Protein AF-A0A3D1TR22-F1 (afdb_monomer_lite)

Foldseek 3Di:
DDDPVVVQVVCLVDVDWDDDDDKTFGFDWDCWDADPVRDTDTATFTNDIPPDDGDHPDPDD

Secondary structure (DSSP, 8-state):
---HHHHHHHHHH--PPPS-SS--EEEEEEEEEE-TTS-EEEEEEEEEESSSS--BS----

Radius of gyration: 13.89 Å; chains: 1; bounding box: 28×28×37 Å

Sequence (61 aa):
MMALSTLTAEIELRPELPSGGDERFAGFGVMGLPFASGHVLAMRRFPASSIGPVHSTHDGL

Structure (mmCIF, N/CA/C/O backbone):
data_AF-A0A3D1TR22-F1
#
_entry.id   AF-A0A3D1TR22-F1
#
loop_
_atom_site.group_PDB
_atom_site.id
_atom_site.type_symbol
_atom_site.label_atom_id
_atom_site.label_alt_id
_atom_site.label_comp_id
_atom_site.label_asym_id
_atom_site.label_entity_id
_atom_site.label_seq_id
_atom_site.pdbx_PDB_ins_code
_atom_site.Cartn_x
_atom_site.Cartn_y
_atom_site.Cartn_z
_atom_site.occupancy
_atom_site.B_iso_or_equiv
_atom_site.auth_seq_id
_atom_site.auth_comp_id
_atom_site.auth_asym_id
_atom_site.auth_atom_id
_atom_site.pdbx_PDB_model_num
ATOM 1 N N . MET A 1 1 ? -9.818 -15.984 -8.883 1.00 69.94 1 MET A N 1
ATOM 2 C CA . MET A 1 1 ? -9.638 -14.819 -7.990 1.00 69.94 1 MET A CA 1
ATOM 3 C C . MET A 1 1 ? -8.250 -14.927 -7.372 1.00 69.94 1 MET A C 1
ATOM 5 O O . MET A 1 1 ? -7.973 -15.970 -6.795 1.00 69.94 1 MET A O 1
ATOM 9 N N . MET A 1 2 ? -7.373 -13.935 -7.544 1.00 80.25 2 MET A N 1
ATOM 10 C CA . MET A 1 2 ? -6.070 -13.894 -6.854 1.00 80.25 2 MET A CA 1
ATOM 11 C C . MET A 1 2 ? -6.265 -13.416 -5.409 1.00 80.25 2 MET A C 1
ATOM 13 O O . MET A 1 2 ? -7.139 -12.587 -5.154 1.00 80.25 2 MET A O 1
ATOM 17 N N . ALA A 1 3 ? -5.478 -13.939 -4.467 1.00 89.12 3 ALA A N 1
ATOM 18 C CA . ALA A 1 3 ? -5.484 -13.443 -3.094 1.00 89.12 3 ALA A CA 1
ATOM 19 C C . ALA A 1 3 ? -4.835 -12.052 -3.033 1.00 89.12 3 ALA A C 1
ATOM 21 O O . ALA A 1 3 ? -3.870 -11.780 -3.748 1.00 89.12 3 ALA A O 1
ATOM 22 N N . LEU A 1 4 ? -5.330 -11.187 -2.142 1.00 84.31 4 LEU A N 1
ATOM 23 C CA . LEU A 1 4 ? -4.776 -9.841 -1.954 1.00 84.31 4 LEU A CA 1
ATOM 24 C C . LEU A 1 4 ? -3.285 -9.886 -1.590 1.00 84.31 4 LEU A C 1
ATOM 26 O O . LEU A 1 4 ? -2.506 -9.090 -2.097 1.00 84.31 4 LEU A O 1
ATOM 30 N N . SER A 1 5 ? -2.876 -10.872 -0.788 1.00 87.06 5 SER A N 1
ATOM 31 C CA . SER A 1 5 ? -1.472 -11.095 -0.433 1.00 87.06 5 SER A CA 1
ATOM 32 C C . SER A 1 5 ? -0.585 -11.396 -1.644 1.00 87.06 5 SER A C 1
ATOM 34 O O . SER A 1 5 ? 0.548 -10.925 -1.696 1.00 87.06 5 SER A O 1
ATOM 36 N N . THR A 1 6 ? -1.091 -12.141 -2.631 1.00 90.56 6 THR A N 1
ATOM 37 C CA . THR A 1 6 ? -0.366 -12.435 -3.875 1.00 90.56 6 THR A CA 1
ATOM 38 C C . THR A 1 6 ? -0.163 -11.169 -4.701 1.00 90.56 6 THR A C 1
ATOM 40 O O . THR A 1 6 ? 0.948 -10.919 -5.157 1.00 90.56 6 THR A O 1
ATOM 43 N N . LEU A 1 7 ? -1.201 -10.336 -4.821 1.00 87.62 7 LEU A N 1
ATOM 44 C CA . LEU A 1 7 ? -1.113 -9.056 -5.526 1.00 87.62 7 LEU A CA 1
ATOM 45 C C . LEU A 1 7 ? -0.131 -8.096 -4.838 1.00 87.62 7 LEU A C 1
ATOM 47 O O . LEU A 1 7 ? 0.679 -7.454 -5.499 1.00 87.62 7 LEU A O 1
ATOM 51 N N . THR A 1 8 ? -0.163 -8.028 -3.506 1.00 88.75 8 THR A 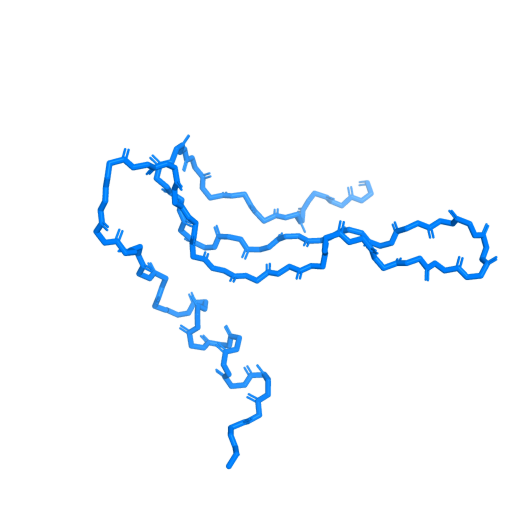N 1
ATOM 52 C CA . THR A 1 8 ? 0.787 -7.227 -2.730 1.00 88.75 8 THR A CA 1
ATOM 53 C C . THR A 1 8 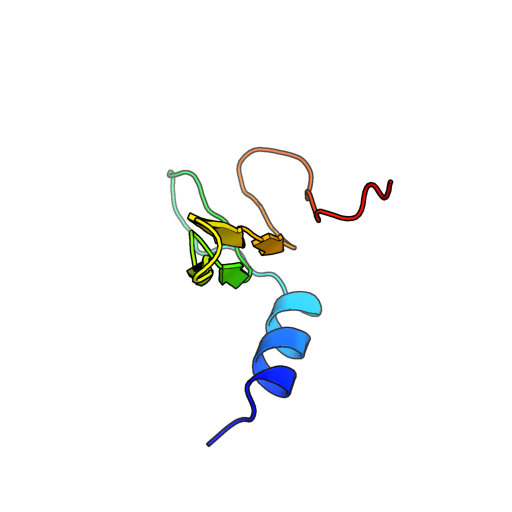? 2.226 -7.676 -2.971 1.00 88.75 8 THR A C 1
ATOM 55 O O . THR A 1 8 ? 3.082 -6.840 -3.239 1.00 88.75 8 THR A O 1
ATOM 58 N N . ALA A 1 9 ? 2.497 -8.983 -2.924 1.00 89.56 9 ALA A N 1
ATOM 59 C CA . ALA A 1 9 ? 3.837 -9.517 -3.161 1.00 89.56 9 ALA A CA 1
ATOM 60 C C . ALA A 1 9 ? 4.346 -9.219 -4.581 1.00 89.56 9 ALA A C 1
ATOM 62 O O . ALA A 1 9 ? 5.525 -8.924 -4.763 1.00 89.56 9 ALA A O 1
ATOM 63 N N . GLU A 1 10 ? 3.465 -9.263 -5.581 1.00 89.31 10 GLU A N 1
ATOM 64 C CA . GLU A 1 10 ? 3.814 -8.940 -6.965 1.00 89.31 10 GLU A CA 1
ATOM 65 C C . GLU A 1 10 ? 4.192 -7.461 -7.136 1.00 89.31 10 GLU A C 1
ATOM 67 O O . GLU A 1 10 ? 5.240 -7.165 -7.711 1.00 89.31 10 GLU A O 1
ATOM 72 N N . ILE A 1 11 ? 3.399 -6.547 -6.565 1.00 89.06 11 ILE A N 1
ATOM 73 C CA . ILE A 1 11 ? 3.662 -5.097 -6.588 1.00 89.06 11 ILE A CA 1
ATOM 74 C C . ILE A 1 11 ? 4.983 -4.753 -5.883 1.00 89.06 11 ILE A C 1
ATOM 76 O O . ILE A 1 11 ? 5.697 -3.847 -6.308 1.00 89.06 11 ILE A O 1
ATOM 80 N N . GLU A 1 12 ? 5.323 -5.476 -4.816 1.00 89.62 12 GLU A N 1
ATOM 81 C CA . GLU A 1 12 ? 6.583 -5.305 -4.082 1.00 89.62 12 GLU A CA 1
ATOM 82 C C . GLU A 1 12 ? 7.795 -5.822 -4.869 1.00 89.62 12 GLU A C 1
ATOM 84 O O . GLU A 1 12 ? 8.855 -5.200 -4.848 1.00 89.62 12 GLU A O 1
ATOM 89 N N . LEU A 1 13 ? 7.652 -6.955 -5.567 1.00 90.81 13 LEU A N 1
ATOM 90 C CA . LEU A 1 13 ? 8.745 -7.580 -6.314 1.00 90.81 13 LEU A CA 1
ATOM 91 C C . LEU A 1 13 ? 9.038 -6.858 -7.636 1.00 90.81 13 LEU A C 1
ATOM 93 O O . LEU A 1 13 ? 10.183 -6.851 -8.090 1.00 90.81 13 LEU A O 1
ATOM 97 N N . ARG A 1 14 ? 8.009 -6.293 -8.277 1.00 89.50 14 ARG A N 1
ATOM 98 C CA . ARG A 1 14 ? 8.108 -5.638 -9.589 1.00 89.50 14 ARG A CA 1
ATOM 99 C C . ARG A 1 14 ? 7.368 -4.298 -9.601 1.00 89.50 14 ARG A C 1
ATOM 101 O O . ARG A 1 14 ? 6.304 -4.183 -10.210 1.00 89.50 14 ARG A O 1
ATOM 108 N N . PRO A 1 15 ? 7.913 -3.272 -8.932 1.00 87.25 15 PRO A N 1
ATOM 109 C CA . PRO A 1 15 ? 7.275 -1.969 -8.883 1.00 87.25 15 PRO A CA 1
ATOM 110 C C . PRO A 1 15 ? 7.532 -1.197 -10.185 1.00 87.25 15 PRO A C 1
ATOM 112 O O . PRO A 1 15 ? 8.530 -0.492 -10.331 1.00 87.25 15 PRO A O 1
ATOM 115 N N . GLU A 1 16 ? 6.625 -1.338 -11.149 1.00 89.44 16 GLU A N 1
ATOM 116 C CA . GLU A 1 16 ? 6.679 -0.618 -12.424 1.00 89.44 16 GLU A CA 1
ATOM 117 C C . GLU A 1 16 ? 5.847 0.667 -12.368 1.00 89.44 16 GLU A C 1
ATOM 119 O O . GLU A 1 16 ? 4.673 0.659 -11.993 1.00 89.44 16 GLU A O 1
ATOM 124 N N . LEU A 1 17 ? 6.450 1.790 -12.768 1.00 89.62 17 LEU A N 1
ATOM 125 C CA . LEU A 1 17 ? 5.720 3.042 -12.945 1.00 89.62 17 LEU A CA 1
ATOM 126 C C . LEU A 1 17 ? 5.097 3.088 -14.344 1.00 89.62 17 LEU A C 1
ATOM 128 O O . LEU A 1 17 ? 5.811 2.886 -15.330 1.00 89.62 17 LEU A O 1
ATOM 132 N N . PRO A 1 18 ? 3.811 3.453 -14.467 1.00 86.50 18 PRO A N 1
ATOM 133 C CA . PRO A 1 18 ? 3.222 3.772 -15.759 1.00 86.50 18 PRO A CA 1
ATOM 134 C C . PRO A 1 18 ? 4.002 4.894 -16.462 1.00 86.50 18 PRO A C 1
ATOM 136 O O . PRO A 1 18 ? 4.540 5.799 -15.818 1.00 86.50 18 PRO A O 1
ATOM 139 N N . SER A 1 19 ? 4.046 4.891 -17.793 1.00 89.19 19 SER A N 1
ATOM 140 C CA . SER A 1 19 ? 4.578 6.026 -18.558 1.00 89.19 19 SER A CA 1
ATOM 141 C C . SER A 1 19 ? 3.729 7.285 -18.339 1.00 89.19 19 SER A C 1
ATOM 143 O O . SER A 1 19 ? 2.507 7.187 -18.263 1.00 89.19 19 SER A O 1
ATOM 145 N N . GLY A 1 20 ? 4.345 8.468 -18.286 1.00 90.69 20 GLY A N 1
ATOM 146 C CA . GLY A 1 20 ? 3.624 9.736 -18.131 1.00 90.69 20 GLY A CA 1
ATOM 147 C C . GLY A 1 20 ? 4.531 10.894 -17.716 1.00 90.69 20 GLY A C 1
ATOM 148 O O . GLY A 1 20 ? 5.680 10.675 -17.337 1.00 90.69 20 GLY A O 1
ATOM 149 N N . GLY A 1 21 ? 4.017 12.122 -17.813 1.00 90.38 21 GLY A N 1
ATOM 150 C CA . GLY A 1 21 ? 4.704 13.336 -17.347 1.00 90.38 21 GLY A CA 1
ATOM 151 C C . GLY A 1 21 ? 4.379 13.718 -15.900 1.00 90.38 21 GLY A C 1
ATOM 152 O O . GLY A 1 21 ? 5.145 14.453 -15.287 1.00 90.38 21 GLY A O 1
ATOM 153 N N . ASP A 1 22 ? 3.278 13.196 -15.356 1.00 93.31 22 ASP A N 1
ATOM 154 C CA . ASP A 1 22 ? 2.788 13.529 -14.017 1.00 93.31 22 ASP A CA 1
ATOM 155 C C . ASP A 1 22 ? 3.542 12.791 -12.898 1.00 93.31 22 ASP A C 1
ATOM 157 O O . ASP A 1 22 ? 4.335 11.864 -13.134 1.00 93.31 22 ASP A O 1
ATOM 161 N N . GLU A 1 23 ? 3.250 13.186 -11.656 1.00 90.50 23 GLU A N 1
ATOM 162 C CA . GLU A 1 23 ? 3.678 12.470 -10.456 1.00 90.50 23 GLU A CA 1
ATOM 163 C C . GLU A 1 23 ? 3.024 11.088 -10.397 1.00 90.50 23 GLU A C 1
ATOM 165 O O . GLU A 1 23 ? 1.805 10.941 -10.503 1.00 90.50 23 GLU A O 1
ATOM 170 N N . ARG A 1 24 ? 3.845 10.051 -10.244 1.00 91.06 24 ARG A N 1
ATOM 171 C CA . ARG A 1 24 ? 3.413 8.656 -10.321 1.00 91.06 24 ARG A CA 1
ATOM 172 C C . ARG A 1 24 ? 3.999 7.847 -9.184 1.00 91.06 24 ARG A C 1
ATOM 174 O O . ARG A 1 24 ? 5.163 8.013 -8.819 1.00 91.06 24 ARG A O 1
ATOM 181 N N . PHE A 1 25 ? 3.195 6.909 -8.703 1.00 89.62 25 PHE A N 1
ATOM 182 C CA . PHE A 1 25 ? 3.549 5.973 -7.646 1.00 89.62 25 PHE A CA 1
ATOM 183 C C . PHE A 1 25 ? 3.039 4.583 -8.023 1.00 89.62 25 PHE A C 1
ATOM 185 O O . PHE A 1 25 ? 1.929 4.454 -8.540 1.00 89.62 25 PHE A O 1
ATOM 192 N N . ALA A 1 26 ? 3.824 3.549 -7.731 1.00 90.44 26 ALA A N 1
ATOM 193 C CA . ALA A 1 26 ? 3.374 2.161 -7.751 1.00 90.44 26 ALA A CA 1
ATOM 194 C C . ALA A 1 26 ? 3.390 1.635 -6.320 1.00 90.44 26 ALA A C 1
ATOM 196 O O . ALA A 1 26 ? 4.376 1.830 -5.605 1.00 90.44 26 ALA A O 1
ATOM 197 N N . GLY A 1 27 ? 2.298 1.005 -5.887 1.00 89.69 27 GL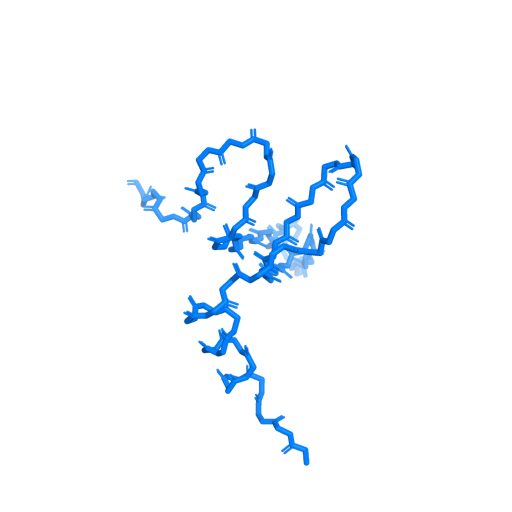Y A N 1
ATOM 198 C CA . GLY A 1 27 ? 2.159 0.555 -4.509 1.00 89.69 27 GLY A CA 1
ATOM 199 C C . GLY A 1 27 ? 0.718 0.453 -4.031 1.00 89.69 27 GLY A C 1
ATOM 200 O O . GLY A 1 27 ? -0.223 0.429 -4.820 1.00 89.69 27 GLY A O 1
ATOM 201 N N . PHE A 1 28 ? 0.557 0.404 -2.714 1.00 89.25 28 PHE A N 1
ATOM 202 C CA . PHE A 1 28 ? -0.737 0.279 -2.049 1.00 89.25 28 PHE A CA 1
ATOM 203 C C . PHE A 1 28 ? -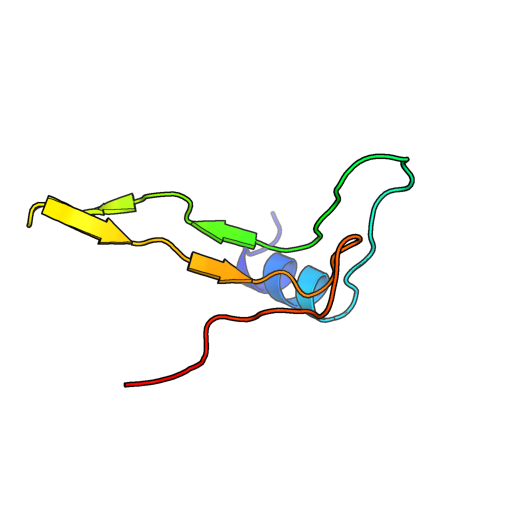0.769 1.108 -0.764 1.00 89.25 28 PHE A C 1
ATOM 205 O O . PHE A 1 28 ? 0.262 1.516 -0.224 1.00 89.25 28 PHE A O 1
ATOM 212 N N . GLY A 1 29 ? -1.972 1.367 -0.263 1.00 89.44 29 GLY A N 1
ATOM 213 C CA . GLY A 1 29 ? -2.148 2.121 0.964 1.00 89.44 29 GLY A CA 1
ATOM 214 C C . GLY A 1 29 ? -3.592 2.173 1.436 1.00 89.44 29 GLY A C 1
ATOM 215 O O . GLY A 1 29 ? -4.522 1.819 0.714 1.00 89.44 29 GLY A O 1
ATOM 216 N N . VAL A 1 30 ? -3.753 2.653 2.663 1.00 90.50 30 VAL A N 1
ATOM 217 C CA . VAL A 1 30 ? -5.021 3.037 3.274 1.00 90.50 30 VAL A CA 1
ATOM 218 C C . VAL A 1 30 ? -4.987 4.551 3.432 1.00 90.50 30 VAL A C 1
ATOM 220 O O . VAL A 1 30 ? -4.150 5.069 4.164 1.00 90.50 30 VAL A O 1
ATOM 223 N N . MET A 1 31 ? -5.871 5.269 2.741 1.00 89.44 31 MET A N 1
ATOM 224 C CA . MET A 1 31 ? -5.829 6.740 2.733 1.00 89.44 31 MET A CA 1
ATOM 225 C C . MET A 1 31 ? -6.524 7.384 3.941 1.00 89.44 31 MET A C 1
ATOM 227 O O . MET A 1 31 ?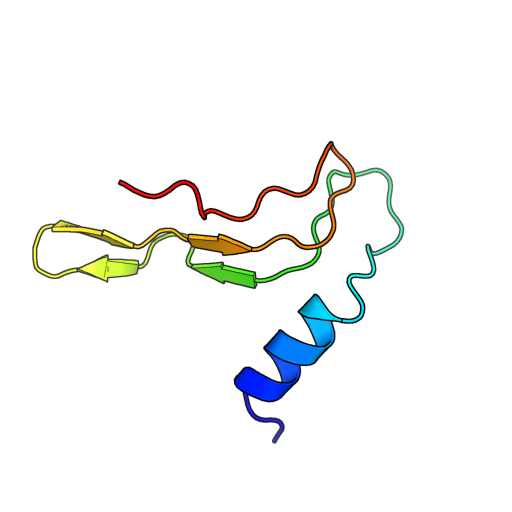 -6.253 8.540 4.248 1.00 89.44 31 MET A O 1
ATOM 231 N N . GLY A 1 32 ? -7.383 6.652 4.655 1.00 87.19 32 GLY A N 1
ATOM 232 C CA . GLY A 1 32 ? -8.044 7.182 5.847 1.00 87.19 32 GLY A CA 1
ATOM 233 C C . GLY A 1 32 ? -9.178 6.298 6.341 1.00 87.19 32 GLY A C 1
ATOM 234 O O . GLY A 1 32 ? -10.345 6.598 6.106 1.00 87.19 32 GLY A O 1
ATOM 235 N N . LEU A 1 33 ? -8.837 5.201 7.016 1.00 93.12 33 LEU A N 1
ATOM 236 C CA . LEU A 1 33 ? -9.819 4.318 7.643 1.00 93.12 33 LEU A CA 1
ATOM 237 C C . LEU A 1 33 ? -10.130 4.822 9.066 1.00 93.12 33 LEU A C 1
ATOM 239 O O . LEU A 1 33 ? -9.237 4.782 9.916 1.00 93.12 33 LEU A O 1
ATOM 243 N N . PRO A 1 34 ? -11.355 5.300 9.351 1.00 94.44 34 PRO A N 1
ATOM 244 C CA . PRO A 1 34 ? -11.709 5.783 10.680 1.00 94.44 34 PRO A CA 1
ATOM 245 C C . PRO A 1 34 ? -11.935 4.629 11.665 1.00 94.44 34 PRO A C 1
ATOM 247 O O . PRO A 1 34 ? -12.549 3.615 11.333 1.00 94.44 34 PRO A O 1
ATOM 250 N N . PHE A 1 35 ? -11.505 4.822 12.911 1.00 94.88 35 PHE A N 1
ATOM 251 C CA . PHE A 1 35 ? -11.868 3.977 14.047 1.00 94.88 35 PHE A CA 1
ATOM 252 C C . PHE A 1 35 ? -12.978 4.629 14.872 1.00 94.88 35 PHE A C 1
ATOM 254 O O . PHE A 1 35 ? -13.057 5.852 14.960 1.00 94.88 35 PHE A O 1
ATOM 261 N N . ALA A 1 36 ? -13.766 3.821 15.589 1.00 96.69 36 ALA A N 1
ATOM 262 C CA . ALA A 1 36 ? -14.805 4.317 16.502 1.00 96.69 36 ALA A CA 1
ATOM 263 C C . ALA A 1 36 ? -14.269 5.302 17.565 1.00 96.69 36 ALA A C 1
ATOM 265 O O . ALA A 1 36 ? -14.996 6.169 18.032 1.00 96.69 36 ALA A O 1
ATOM 266 N N . SER A 1 37 ? -12.981 5.201 17.910 1.00 95.44 37 SER A N 1
ATOM 267 C CA . SER A 1 37 ? -12.289 6.130 18.815 1.00 95.44 37 SER A CA 1
ATOM 268 C C . SER A 1 37 ? -12.074 7.552 18.268 1.00 95.44 37 SER A C 1
ATOM 270 O O . SER A 1 37 ? -11.629 8.412 19.016 1.00 95.44 37 SER A O 1
ATOM 272 N N . GLY A 1 38 ? -12.309 7.796 16.975 1.00 93.44 38 GLY A N 1
ATOM 273 C CA . GLY A 1 38 ? -12.007 9.068 16.304 1.00 93.44 38 GLY A CA 1
ATOM 274 C C . GLY A 1 38 ? -10.609 9.153 15.673 1.00 93.44 38 GLY A C 1
ATOM 275 O O . GLY A 1 38 ? -10.361 10.056 14.880 1.00 93.44 38 GLY A O 1
ATOM 276 N N . HIS A 1 39 ? -9.708 8.206 15.958 1.00 94.75 39 HIS A N 1
ATOM 277 C CA . HIS A 1 39 ? -8.433 8.075 15.243 1.00 94.75 39 HIS A CA 1
ATOM 278 C C . HIS A 1 39 ? -8.632 7.571 13.807 1.00 94.75 39 HIS A C 1
ATOM 280 O O . HIS A 1 39 ? -9.631 6.920 13.492 1.00 94.75 39 HIS A O 1
ATOM 286 N N . VAL A 1 40 ? -7.638 7.811 12.952 1.00 92.50 40 VAL A N 1
ATOM 287 C CA . VAL A 1 40 ? -7.633 7.376 11.551 1.00 92.50 40 VAL A CA 1
ATOM 288 C C . VAL A 1 40 ? -6.378 6.554 11.275 1.00 92.50 40 VAL A C 1
ATOM 290 O O . VAL A 1 40 ? -5.271 6.994 11.580 1.00 92.50 40 VAL A O 1
ATOM 293 N N . LEU A 1 41 ? -6.540 5.373 10.674 1.00 90.38 41 LEU A N 1
ATOM 294 C CA . LEU A 1 41 ? -5.433 4.640 10.064 1.00 90.38 41 LEU A CA 1
ATOM 295 C C . LEU A 1 41 ? -5.158 5.224 8.679 1.00 90.38 41 LEU A C 1
ATOM 297 O O . LEU A 1 41 ? -6.007 5.150 7.786 1.00 90.38 41 LEU A O 1
ATOM 301 N N . ALA A 1 42 ? -3.947 5.741 8.503 1.00 92.38 42 ALA A N 1
ATOM 302 C CA . ALA A 1 42 ? -3.384 6.077 7.207 1.00 92.38 42 ALA A CA 1
ATOM 303 C C . ALA A 1 42 ? -2.059 5.329 7.030 1.00 92.38 42 ALA A C 1
ATOM 305 O O . ALA A 1 42 ? -1.227 5.292 7.936 1.00 92.38 42 ALA A O 1
ATOM 306 N N . MET A 1 43 ? -1.872 4.703 5.874 1.00 89.25 43 MET A N 1
ATOM 307 C CA . MET A 1 43 ? -0.692 3.902 5.566 1.00 89.25 43 MET A CA 1
ATOM 308 C C . MET A 1 43 ? -0.421 3.953 4.064 1.00 89.25 43 MET A C 1
ATOM 310 O O . MET A 1 43 ? -1.346 3.902 3.259 1.00 89.25 43 MET A O 1
ATOM 314 N N . ARG A 1 44 ? 0.853 4.048 3.679 1.00 87.94 44 ARG A N 1
ATOM 315 C CA . ARG A 1 44 ? 1.293 4.006 2.281 1.00 87.94 44 ARG A CA 1
ATOM 316 C C . ARG A 1 44 ? 2.558 3.168 2.148 1.00 87.94 44 ARG A C 1
ATOM 318 O O . ARG A 1 44 ? 3.466 3.280 2.970 1.00 87.94 44 ARG A O 1
ATOM 325 N N . ARG A 1 45 ? 2.624 2.344 1.105 1.00 89.44 45 ARG A N 1
ATOM 326 C CA . ARG A 1 45 ? 3.815 1.596 0.697 1.00 89.44 45 ARG A CA 1
ATOM 327 C C . ARG A 1 45 ? 3.995 1.771 -0.800 1.00 89.44 45 ARG A C 1
ATOM 329 O O . ARG A 1 45 ? 3.261 1.174 -1.581 1.00 89.44 45 ARG A O 1
ATOM 336 N N . PHE A 1 46 ? 4.953 2.615 -1.175 1.00 90.50 46 PHE A N 1
ATOM 337 C CA . PHE A 1 46 ? 5.224 2.991 -2.564 1.00 90.50 46 PHE A CA 1
ATOM 338 C C . PHE A 1 46 ? 6.607 2.510 -3.004 1.00 90.50 46 PHE A C 1
ATOM 340 O O . PHE A 1 46 ? 7.548 3.300 -2.985 1.00 90.50 46 PHE A O 1
ATOM 347 N N . PRO A 1 47 ? 6.763 1.226 -3.371 1.00 88.19 47 PRO A N 1
ATOM 348 C CA . PRO A 1 47 ? 8.036 0.668 -3.823 1.00 88.19 47 PRO A CA 1
ATOM 349 C C . PRO A 1 47 ? 8.608 1.319 -5.097 1.00 88.19 47 PRO A C 1
ATOM 351 O O . PRO A 1 47 ? 9.792 1.136 -5.363 1.00 88.19 47 PRO A O 1
ATOM 354 N N . ALA A 1 48 ? 7.831 2.116 -5.846 1.00 89.88 48 ALA A N 1
ATOM 355 C CA . ALA A 1 48 ? 8.364 3.042 -6.850 1.00 89.88 48 ALA A CA 1
ATOM 356 C C . ALA A 1 48 ? 7.633 4.395 -6.847 1.00 89.88 48 ALA A C 1
ATOM 358 O O . ALA A 1 48 ? 6.424 4.471 -6.617 1.00 89.88 48 ALA A O 1
ATOM 359 N N . SER A 1 49 ? 8.384 5.459 -7.140 1.00 90.81 49 SER A N 1
ATOM 360 C CA . SER A 1 49 ? 7.926 6.851 -7.207 1.00 90.81 49 SER A CA 1
ATOM 361 C C . SER A 1 49 ? 8.686 7.599 -8.302 1.00 90.81 49 SER A C 1
ATOM 363 O O . SER A 1 49 ? 9.881 7.369 -8.486 1.00 90.81 49 SER A O 1
ATOM 365 N N . SER A 1 50 ? 8.019 8.506 -9.018 1.00 88.69 50 SER A N 1
ATOM 366 C CA . SER A 1 50 ? 8.670 9.377 -10.005 1.00 88.69 50 SER A CA 1
ATOM 367 C C . SER A 1 50 ? 9.261 10.658 -9.407 1.00 88.69 50 SER A C 1
ATOM 369 O O . SER A 1 50 ? 9.885 11.421 -10.138 1.00 88.69 50 SER A O 1
ATOM 371 N N . ILE A 1 51 ? 9.035 10.928 -8.115 1.00 86.56 51 ILE A N 1
ATOM 372 C CA . ILE A 1 51 ? 9.315 12.235 -7.491 1.00 86.56 51 ILE A CA 1
ATOM 373 C C . ILE A 1 51 ? 10.316 12.192 -6.327 1.00 86.56 51 ILE A C 1
ATOM 375 O O . ILE A 1 51 ? 10.422 13.148 -5.565 1.00 86.56 51 ILE A O 1
ATOM 379 N N . GLY A 1 52 ? 11.062 11.100 -6.156 1.00 73.00 52 GLY A N 1
ATOM 380 C CA . GLY A 1 52 ? 12.088 11.007 -5.115 1.00 73.00 52 GLY A CA 1
ATOM 381 C C . GLY A 1 52 ? 12.323 9.585 -4.611 1.00 73.00 52 GLY A C 1
ATOM 382 O O . GLY A 1 52 ? 11.774 8.637 -5.176 1.00 73.00 52 GLY A O 1
ATOM 383 N N . PRO A 1 53 ? 13.137 9.422 -3.549 1.00 70.62 53 PRO A N 1
ATOM 384 C CA . PRO A 1 53 ? 13.416 8.120 -2.953 1.00 70.62 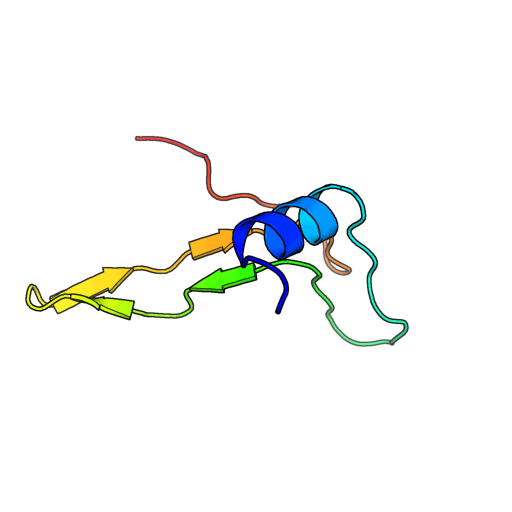53 PRO A CA 1
ATOM 385 C C . PRO A 1 53 ? 12.136 7.389 -2.539 1.00 70.62 53 PRO A C 1
ATOM 387 O O . PRO A 1 53 ? 11.115 8.002 -2.229 1.00 70.62 53 PRO A O 1
ATOM 390 N N . VAL A 1 54 ? 12.190 6.064 -2.481 1.00 66.88 54 VAL A N 1
ATOM 391 C CA . VAL A 1 54 ? 11.088 5.231 -1.986 1.00 66.88 54 VAL A CA 1
ATOM 392 C C . VAL A 1 54 ? 10.944 5.416 -0.474 1.00 66.88 54 VAL A C 1
ATOM 394 O O . VAL A 1 54 ? 11.914 5.257 0.259 1.00 66.88 54 VAL A O 1
ATOM 397 N N . HIS A 1 55 ? 9.739 5.754 -0.007 1.00 57.34 55 HIS A N 1
ATOM 398 C CA . HIS A 1 55 ? 9.433 5.899 1.419 1.00 57.34 55 HIS A CA 1
ATOM 399 C C . HIS A 1 55 ? 8.435 4.808 1.821 1.00 57.34 55 HIS A C 1
ATOM 401 O O . HIS A 1 55 ? 7.279 4.816 1.391 1.00 57.34 55 HIS A O 1
ATOM 407 N N . SER A 1 56 ? 8.868 3.862 2.650 1.00 54.25 56 SER A N 1
ATOM 408 C CA . SER A 1 56 ? 7.974 2.980 3.404 1.00 54.25 56 SER A CA 1
ATOM 409 C C . SER A 1 56 ? 7.882 3.504 4.828 1.00 54.25 56 SER A C 1
ATOM 411 O O . SER A 1 56 ? 8.917 3.753 5.439 1.00 54.25 56 SER A O 1
ATOM 413 N N . THR A 1 57 ? 6.675 3.661 5.374 1.00 49.12 57 THR A N 1
ATOM 414 C CA . THR A 1 57 ? 6.507 3.946 6.804 1.00 49.12 57 THR A CA 1
ATOM 415 C C . THR A 1 57 ? 6.974 2.729 7.606 1.00 49.12 57 THR A C 1
ATOM 417 O O . THR A 1 57 ? 6.212 1.796 7.847 1.00 49.12 57 THR A O 1
ATOM 420 N N . HIS A 1 58 ? 8.256 2.723 7.955 1.00 46.78 58 HIS A N 1
ATOM 421 C CA . HIS A 1 58 ? 8.842 1.914 9.014 1.00 46.78 58 HIS A CA 1
ATOM 422 C C . HIS A 1 58 ? 9.954 2.720 9.690 1.00 46.78 58 HIS A C 1
ATOM 424 O O . HIS A 1 58 ? 11.078 2.254 9.811 1.00 46.78 58 HIS A O 1
ATOM 430 N N . ASP A 1 59 ? 9.630 3.942 10.108 1.00 37.91 59 ASP A N 1
ATOM 431 C CA . ASP A 1 59 ? 10.306 4.514 11.264 1.00 37.91 59 ASP A CA 1
ATOM 432 C C . ASP A 1 59 ? 9.396 4.208 12.446 1.00 37.91 59 ASP A C 1
ATOM 434 O O . ASP A 1 59 ? 8.204 4.532 12.437 1.00 37.91 59 ASP A O 1
ATOM 438 N N . GLY A 1 60 ? 9.943 3.409 13.359 1.00 42.50 60 GLY A N 1
ATOM 439 C CA . GLY A 1 60 ? 9.270 2.940 14.553 1.00 42.50 60 GLY A CA 1
ATOM 440 C C . GLY A 1 60 ? 8.903 4.074 15.505 1.00 42.50 60 GLY A C 1
ATOM 441 O O . GLY A 1 60 ? 9.042 5.259 15.210 1.00 42.50 60 GLY A O 1
ATOM 442 N N . LEU A 1 61 ? 8.413 3.640 16.662 1.00 36.78 61 LEU A N 1
ATOM 443 C CA . LEU A 1 61 ? 8.422 4.402 17.908 1.00 36.78 61 LEU A CA 1
ATOM 444 C C . LEU A 1 61 ? 9.675 5.277 18.068 1.00 36.78 61 LEU A C 1
ATOM 446 O O . LEU A 1 61 ? 10.776 4.777 17.738 1.00 36.78 61 LEU A O 1
#

pLDDT: mean 83.66, std 14.72, range [36.78, 96.69]